Protein AF-A0A3B8K1G8-F1 (afdb_monomer)

Nearest PDB structures (foldseek):
  8wwc-assembly1_C  TM=5.097E-01  e=2.343E-02  synthetic construct
  3dfy-assembly2_J  TM=5.412E-01  e=2.385E-01  Thermotoga maritima MSB8
  1o7k-assembly1_C  TM=4.261E-01  e=1.444E-01  Homo sapiens
  4h83-assembly1_A  TM=5.603E-01  e=6.110E-01  marine actinobacterium PHSC20C1
  3u9i-assembly1_A  TM=5.492E-01  e=8.902E-01  Roseiflexus sp. RS-1

Mean predi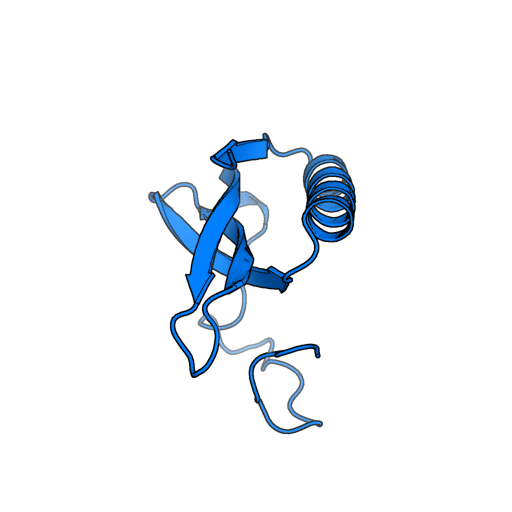cted aligned error: 8.67 Å

Foldseek 3Di:
DFCPPDDDPPDPPPPPPPVRDDDLVQFAAKEKAWDWDDDPDIAIKIWIWTQGPVRDTDTDGMDRDPVVVVVVRVVVCVVSVHYYHYHYD

Radius of gyration: 14.19 Å; Cα contacts (8 Å, |Δi|>4): 133; chains: 1; bounding box: 36×36×30 Å

pLDDT: mean 80.41, std 18.1, range [29.8, 94.38]

Sequence (89 aa):
MFVIGWKRAGRVPDRENPKNVIDLDSVYALQLISKIIYRKTPYLCYDLNLVLKNGKRIAVLSHANKNKIRDDTLILADFLDKPLWEAID

Solvent-accessible surface area (backbone atoms only — not comparable to full-atom values): 5500 Å² total; per-residue (Å²): 137,82,76,72,78,89,65,66,92,83,66,72,76,56,84,84,40,72,90,75,53,77,64,72,82,46,48,54,30,38,36,39,36,62,44,78,46,85,58,101,68,69,46,62,32,34,39,37,26,42,29,29,72,85,71,50,74,44,81,78,49,68,40,66,51,68,66,62,51,47,53,56,47,51,56,50,24,62,74,67,72,34,56,74,44,81,58,62,134

Structure (mmCIF, N/CA/C/O backbone):
data_AF-A0A3B8K1G8-F1
#
_entry.id   AF-A0A3B8K1G8-F1
#
loop_
_atom_site.group_PDB
_atom_site.id
_atom_site.type_symbol
_atom_site.label_atom_id
_atom_site.label_alt_id
_atom_site.label_comp_id
_atom_site.label_asym_id
_atom_site.label_entity_id
_atom_site.label_seq_id
_atom_site.pdbx_PDB_ins_code
_atom_site.Cartn_x
_atom_site.Cartn_y
_atom_site.Cartn_z
_atom_site.occupancy
_atom_site.B_iso_or_equiv
_atom_site.auth_seq_id
_atom_site.auth_comp_id
_atom_site.auth_asym_id
_atom_site.auth_atom_id
_atom_site.pdbx_PDB_model_num
ATOM 1 N N . MET A 1 1 ? 7.739 -7.769 -14.701 1.00 29.80 1 MET A N 1
ATOM 2 C CA . MET A 1 1 ? 8.653 -8.525 -13.817 1.00 29.80 1 MET A CA 1
ATOM 3 C C . MET A 1 1 ? 8.081 -8.418 -12.410 1.00 29.80 1 MET A C 1
ATOM 5 O O . MET A 1 1 ? 8.172 -7.356 -11.813 1.00 29.80 1 MET A O 1
ATOM 9 N N . PHE A 1 2 ? 7.364 -9.445 -11.952 1.00 32.38 2 PHE A N 1
ATOM 10 C CA . PHE A 1 2 ? 6.690 -9.448 -10.651 1.00 32.38 2 PHE A CA 1
ATOM 11 C C . PHE A 1 2 ? 7.687 -9.892 -9.580 1.00 32.38 2 PHE A C 1
ATOM 13 O O . PHE A 1 2 ? 8.258 -10.974 -9.703 1.00 32.38 2 PHE A O 1
ATOM 20 N N . VAL A 1 3 ? 7.914 -9.079 -8.548 1.00 31.64 3 VAL A N 1
ATOM 21 C CA . VAL A 1 3 ? 8.666 -9.512 -7.362 1.00 31.64 3 VAL A CA 1
ATOM 22 C C . VAL A 1 3 ? 7.652 -9.809 -6.265 1.00 31.64 3 VAL A C 1
ATOM 24 O O . VAL A 1 3 ? 7.505 -9.065 -5.305 1.00 31.64 3 VAL A O 1
ATOM 27 N N . ILE A 1 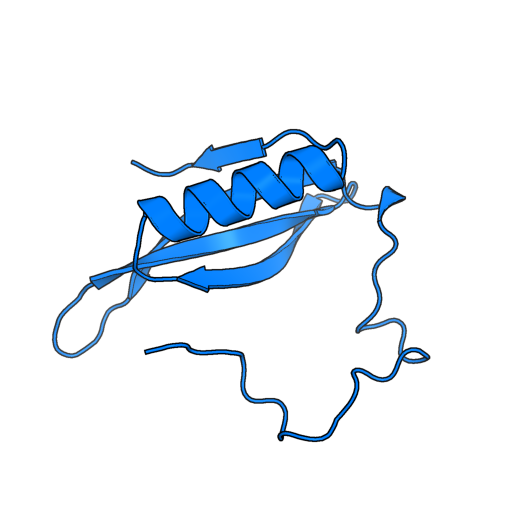4 ? 6.920 -10.911 -6.435 1.00 42.97 4 ILE A N 1
ATOM 28 C CA . ILE A 1 4 ? 6.270 -11.577 -5.305 1.00 42.97 4 ILE A CA 1
ATOM 29 C C . ILE A 1 4 ? 7.421 -11.962 -4.375 1.00 42.97 4 ILE A C 1
ATOM 31 O O . ILE A 1 4 ? 8.359 -12.634 -4.814 1.00 42.97 4 ILE A O 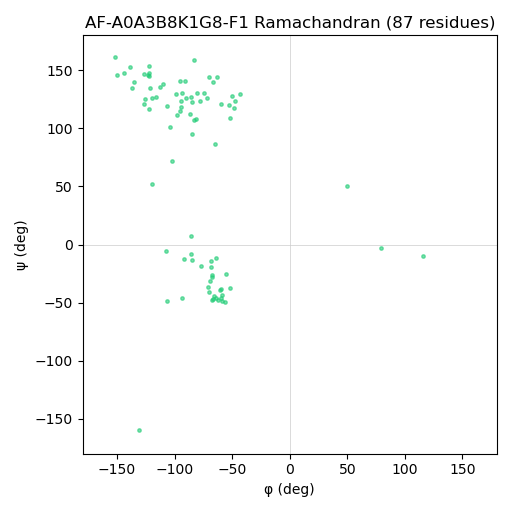1
ATOM 35 N N . GLY A 1 5 ? 7.413 -11.471 -3.133 1.00 35.84 5 GLY A N 1
ATOM 36 C CA . GLY A 1 5 ? 8.452 -11.790 -2.159 1.00 35.84 5 GLY A CA 1
ATOM 37 C C . GLY A 1 5 ? 8.702 -13.297 -2.148 1.00 35.84 5 GLY A C 1
ATOM 38 O O . GLY A 1 5 ? 7.769 -14.080 -1.981 1.00 35.84 5 GLY A O 1
ATOM 39 N N . TRP A 1 6 ? 9.948 -13.711 -2.387 1.00 39.53 6 TRP A N 1
ATOM 40 C CA . TRP A 1 6 ? 10.328 -15.120 -2.415 1.00 39.53 6 TRP A CA 1
ATOM 41 C C . TRP A 1 6 ? 10.155 -15.737 -1.019 1.00 39.53 6 TRP A C 1
ATOM 43 O O . TRP A 1 6 ? 11.098 -15.839 -0.237 1.00 39.53 6 TRP A O 1
ATOM 53 N N . LYS A 1 7 ? 8.950 -16.214 -0.705 1.00 48.09 7 LYS A N 1
ATOM 54 C CA . LYS A 1 7 ? 8.799 -17.439 0.078 1.00 48.09 7 LYS A CA 1
ATOM 55 C C . LYS A 1 7 ? 8.650 -18.576 -0.928 1.00 48.09 7 LYS A C 1
ATOM 57 O O . LYS A 1 7 ? 7.902 -18.448 -1.891 1.00 48.09 7 LYS A O 1
ATOM 62 N N . ARG A 1 8 ? 9.430 -19.648 -0.740 1.00 39.31 8 ARG A N 1
ATOM 63 C CA . ARG A 1 8 ? 9.465 -20.823 -1.631 1.00 39.31 8 ARG A CA 1
ATOM 64 C C . ARG A 1 8 ? 8.041 -21.230 -2.023 1.00 39.31 8 ARG A C 1
ATOM 66 O O . ARG A 1 8 ? 7.200 -21.386 -1.134 1.00 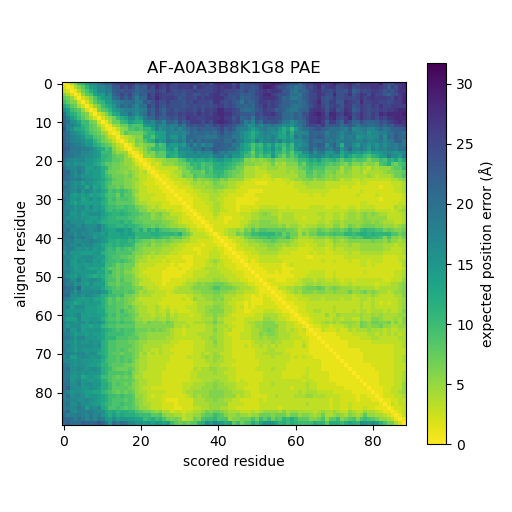39.31 8 ARG A O 1
ATOM 73 N N . ALA A 1 9 ? 7.807 -21.405 -3.326 1.00 40.41 9 ALA A N 1
ATOM 74 C CA . ALA A 1 9 ? 6.565 -21.951 -3.860 1.00 40.41 9 ALA A CA 1
ATOM 75 C C . ALA A 1 9 ? 6.211 -23.228 -3.080 1.00 40.41 9 ALA A C 1
ATOM 77 O O . ALA A 1 9 ? 7.014 -24.158 -3.026 1.00 40.41 9 ALA A O 1
ATOM 78 N N . GLY A 1 10 ? 5.070 -23.218 -2.386 1.00 47.28 10 GLY A N 1
ATOM 79 C CA . GLY A 1 10 ? 4.600 -24.346 -1.573 1.00 47.28 10 GLY A CA 1
ATOM 80 C C . GLY A 1 10 ? 4.498 -24.104 -0.063 1.00 47.28 10 GLY A C 1
ATOM 81 O O . GLY A 1 10 ? 3.893 -24.921 0.623 1.00 47.28 10 GLY A O 1
ATOM 82 N N . ARG A 1 11 ? 5.004 -22.990 0.489 1.00 50.75 11 ARG A N 1
ATOM 83 C CA . ARG A 1 11 ? 4.625 -22.592 1.859 1.00 50.75 11 ARG A CA 1
ATOM 84 C C . ARG A 1 11 ? 3.328 -21.796 1.811 1.00 50.75 11 ARG A C 1
ATOM 86 O O . ARG A 1 11 ? 3.367 -20.582 1.622 1.00 50.75 11 ARG A O 1
ATOM 93 N N . VAL A 1 12 ? 2.197 -22.470 2.023 1.00 54.31 12 VAL A N 1
ATOM 94 C CA . VAL A 1 12 ? 0.994 -21.786 2.519 1.00 54.31 12 VAL A CA 1
ATOM 95 C C . VAL A 1 12 ? 1.449 -20.975 3.739 1.00 54.31 12 VAL A C 1
ATOM 97 O O . VAL A 1 12 ? 2.178 -21.531 4.570 1.00 54.31 12 VAL A O 1
ATOM 100 N N . PRO A 1 13 ? 1.165 -19.661 3.825 1.00 56.41 13 PRO A N 1
ATOM 101 C CA . PRO A 1 13 ? 1.477 -18.915 5.032 1.00 56.41 13 PRO A CA 1
ATOM 102 C C . PRO A 1 13 ? 0.844 -19.673 6.191 1.00 56.41 13 PRO A C 1
ATOM 104 O O . PRO A 1 13 ? -0.354 -19.939 6.163 1.00 56.41 13 PRO A O 1
ATOM 107 N N . ASP A 1 14 ? 1.685 -20.100 7.132 1.00 61.38 14 ASP A N 1
ATOM 108 C CA . ASP A 1 14 ? 1.236 -20.805 8.323 1.00 61.38 14 ASP A CA 1
ATOM 109 C C . ASP A 1 14 ? 0.130 -19.970 8.970 1.00 61.38 14 ASP A C 1
ATOM 111 O O . ASP A 1 14 ? 0.393 -18.858 9.442 1.00 61.38 14 ASP A O 1
ATOM 115 N N . ARG A 1 15 ? -1.104 -20.479 8.871 1.00 60.25 15 ARG A N 1
ATOM 116 C CA . ARG A 1 15 ? -2.321 -19.806 9.330 1.00 60.25 15 ARG A CA 1
ATOM 117 C C . ARG A 1 15 ? -2.347 -19.707 10.850 1.00 60.25 15 ARG A C 1
ATOM 119 O O . ARG A 1 15 ? -3.049 -18.856 11.376 1.00 60.25 15 ARG A O 1
ATOM 126 N N . GLU A 1 16 ? -1.562 -20.537 11.531 1.00 64.19 16 GLU A N 1
ATOM 127 C CA . GLU A 1 16 ? -1.464 -20.546 12.987 1.00 64.19 16 GLU A CA 1
ATOM 128 C C . GLU A 1 16 ? -0.338 -19.643 13.490 1.00 64.19 16 GLU A C 1
ATOM 130 O O . GLU A 1 16 ? -0.287 -19.319 14.672 1.00 64.19 16 GLU A O 1
ATOM 135 N N . ASN A 1 17 ? 0.557 -19.182 12.607 1.00 66.75 17 ASN A N 1
ATOM 136 C CA . ASN A 1 17 ? 1.602 -18.249 12.993 1.00 66.75 17 ASN A CA 1
ATOM 137 C C . ASN A 1 17 ? 1.039 -16.815 13.039 1.00 66.75 17 ASN A C 1
ATOM 139 O O . ASN A 1 17 ? 0.882 -16.187 11.982 1.00 66.75 17 ASN A O 1
ATOM 143 N N . PRO A 1 18 ? 0.849 -16.220 14.232 1.00 61.09 18 PRO A N 1
ATOM 144 C CA . PRO A 1 18 ? 0.216 -14.907 14.392 1.00 61.09 18 PRO A CA 1
ATOM 145 C C . PRO A 1 18 ? 1.019 -13.766 13.751 1.00 61.09 18 PRO A C 1
ATOM 147 O O . PRO A 1 18 ? 0.526 -12.656 13.602 1.00 61.09 18 PRO A O 1
ATOM 150 N N . LYS A 1 19 ? 2.270 -14.015 13.338 1.00 64.00 19 LYS A N 1
ATOM 151 C CA . LYS A 1 19 ? 3.090 -13.041 12.601 1.00 64.00 19 LYS A CA 1
ATOM 152 C C . LYS A 1 19 ? 2.712 -12.908 11.120 1.00 64.00 19 LYS A C 1
ATOM 154 O O . LYS A 1 19 ? 3.130 -11.936 10.498 1.00 64.00 19 LYS A O 1
ATOM 159 N N . ASN A 1 20 ? 1.997 -13.881 10.547 1.00 65.94 20 ASN A N 1
ATOM 160 C CA . ASN A 1 20 ? 1.591 -13.885 9.134 1.00 65.94 20 ASN A CA 1
ATOM 161 C C . ASN A 1 20 ? 0.092 -13.615 8.936 1.00 65.94 20 ASN A C 1
ATOM 163 O O . ASN A 1 20 ? -0.350 -13.527 7.792 1.00 65.94 20 ASN A O 1
ATOM 167 N N . VAL A 1 21 ? -0.676 -13.522 10.020 1.00 72.06 21 VAL A N 1
ATOM 168 C CA . VAL A 1 21 ? -2.117 -13.275 9.988 1.00 72.06 21 VAL A CA 1
ATOM 169 C C . VAL A 1 21 ? -2.371 -11.906 10.586 1.00 72.06 21 VAL A C 1
ATOM 171 O O . VAL A 1 21 ? -1.786 -11.549 11.608 1.00 72.06 21 VAL A O 1
ATOM 174 N N . ILE A 1 22 ? -3.229 -11.135 9.931 1.00 75.62 22 ILE A N 1
ATOM 175 C CA . ILE A 1 22 ? -3.744 -9.894 10.489 1.00 75.62 22 ILE A CA 1
ATOM 176 C C . ILE A 1 22 ? -5.252 -9.965 10.534 1.00 75.62 22 ILE A C 1
ATOM 178 O O . ILE A 1 22 ? -5.885 -10.536 9.646 1.00 75.62 22 ILE A O 1
ATOM 182 N N . ASP A 1 23 ? -5.807 -9.362 11.570 1.00 82.31 23 ASP A N 1
ATOM 183 C CA . ASP A 1 23 ? -7.234 -9.144 11.643 1.00 82.31 23 ASP A CA 1
ATOM 184 C C . ASP A 1 23 ? -7.619 -8.005 10.685 1.00 82.31 23 ASP A C 1
ATOM 186 O O . ASP A 1 23 ? -6.977 -6.950 10.686 1.00 82.31 23 ASP A O 1
ATOM 190 N N . LEU A 1 24 ? -8.635 -8.209 9.847 1.00 82.38 24 LEU A N 1
ATOM 191 C CA . LEU A 1 24 ? -9.076 -7.188 8.892 1.00 82.38 24 LEU A CA 1
ATOM 192 C C . LEU A 1 24 ? -9.708 -5.974 9.587 1.00 82.38 24 LEU A C 1
ATOM 194 O O . LEU A 1 24 ? -9.578 -4.863 9.079 1.00 82.38 24 LEU A O 1
ATOM 198 N N . ASP A 1 25 ? -10.309 -6.132 10.769 1.00 85.94 25 ASP A N 1
ATOM 199 C CA . ASP A 1 25 ? -10.790 -5.001 11.566 1.00 85.94 25 ASP A CA 1
ATOM 200 C C . ASP A 1 25 ? -9.628 -4.154 12.099 1.00 85.94 25 ASP A C 1
ATOM 202 O O . ASP A 1 25 ? -9.760 -2.944 12.284 1.00 85.94 25 ASP A O 1
ATOM 206 N N . SER A 1 26 ? -8.444 -4.745 12.283 1.00 88.50 26 SER A N 1
ATOM 207 C CA . SER A 1 26 ? -7.256 -3.972 12.653 1.00 88.50 26 SER A CA 1
ATOM 208 C C . SER A 1 26 ? -6.769 -3.044 11.532 1.00 88.50 26 SER A C 1
ATOM 210 O O . SER A 1 26 ? -5.983 -2.133 11.809 1.00 88.50 26 SER A O 1
ATOM 212 N N . VAL A 1 27 ? -7.247 -3.227 10.294 1.00 91.56 27 VAL A N 1
ATOM 213 C CA . VAL A 1 27 ? -6.954 -2.352 9.154 1.00 91.56 27 VAL A CA 1
ATOM 214 C C . VAL A 1 27 ? -7.796 -1.082 9.249 1.00 91.56 27 VAL A C 1
ATOM 216 O O . VAL A 1 27 ? -9.026 -1.103 9.311 1.00 91.56 27 VAL A O 1
ATOM 219 N N . TYR A 1 28 ? -7.102 0.049 9.244 1.00 93.69 28 TYR A N 1
ATOM 220 C CA . TYR A 1 28 ? -7.694 1.377 9.253 1.00 93.69 28 TYR A CA 1
ATOM 221 C C . TYR A 1 28 ? -7.862 1.938 7.839 1.00 93.69 28 TYR A C 1
ATOM 223 O O . TYR A 1 28 ? -8.919 2.465 7.515 1.00 93.69 28 TYR A O 1
ATOM 231 N N . ALA A 1 29 ? -6.830 1.819 7.002 1.00 93.88 29 ALA A N 1
ATOM 232 C CA . ALA A 1 29 ? -6.810 2.381 5.654 1.00 93.88 29 ALA A CA 1
ATOM 233 C C . ALA A 1 29 ? -5.904 1.565 4.728 1.00 93.88 29 ALA A C 1
ATOM 235 O O . ALA A 1 29 ? -5.017 0.837 5.184 1.00 93.88 29 ALA A O 1
ATOM 236 N N . LEU A 1 30 ? -6.087 1.734 3.423 1.00 93.56 30 LEU A N 1
ATOM 237 C CA . LEU A 1 30 ? -5.107 1.330 2.421 1.00 93.56 30 LEU A CA 1
ATOM 238 C C . LEU A 1 30 ? -4.249 2.542 2.075 1.00 93.56 30 LEU A C 1
ATOM 240 O O . LEU A 1 30 ? -4.754 3.652 1.968 1.00 93.56 30 LEU A O 1
ATOM 244 N N . GLN A 1 31 ? -2.952 2.340 1.884 1.00 94.38 31 GLN A N 1
ATOM 245 C CA . GLN A 1 31 ? -2.025 3.395 1.501 1.00 94.38 31 GLN A CA 1
ATOM 246 C C . GLN A 1 31 ? -1.266 2.998 0.242 1.00 94.38 31 GLN A C 1
ATOM 248 O O . GLN A 1 31 ? -0.572 1.980 0.223 1.00 94.38 31 GLN A O 1
ATOM 253 N N . LEU A 1 32 ? -1.334 3.856 -0.771 1.00 93.12 32 LEU A N 1
ATOM 254 C CA . LEU A 1 32 ? -0.575 3.733 -2.006 1.00 93.12 32 LEU A CA 1
ATOM 255 C C . LEU A 1 32 ? 0.546 4.776 -2.011 1.00 93.12 32 LEU A C 1
ATOM 257 O O . LEU A 1 32 ? 0.276 5.974 -1.944 1.00 93.12 32 LEU A O 1
ATOM 261 N N . ILE A 1 33 ? 1.801 4.327 -2.070 1.00 93.56 33 ILE A N 1
ATOM 262 C CA . ILE A 1 33 ? 2.982 5.208 -2.088 1.00 93.56 33 ILE A CA 1
ATOM 263 C C . ILE A 1 33 ? 3.828 4.972 -3.333 1.00 93.56 33 ILE A C 1
ATOM 265 O O . ILE A 1 33 ? 3.954 3.841 -3.802 1.00 93.56 33 ILE A O 1
ATOM 269 N N . SER A 1 34 ? 4.469 6.025 -3.837 1.00 91.69 34 SER A N 1
ATOM 270 C CA . SER A 1 34 ? 5.499 5.909 -4.869 1.00 91.69 34 SER A CA 1
ATOM 271 C C . SER A 1 34 ? 6.893 5.767 -4.257 1.00 91.69 34 SER A C 1
ATOM 273 O O . SER A 1 34 ? 7.243 6.448 -3.293 1.00 91.69 34 SER A O 1
ATOM 275 N N . LYS A 1 35 ? 7.723 4.919 -4.855 1.00 89.31 35 LYS A N 1
ATOM 276 C CA . LYS A 1 35 ? 9.112 4.676 -4.475 1.00 89.31 35 LYS A CA 1
ATOM 277 C C . LYS A 1 35 ?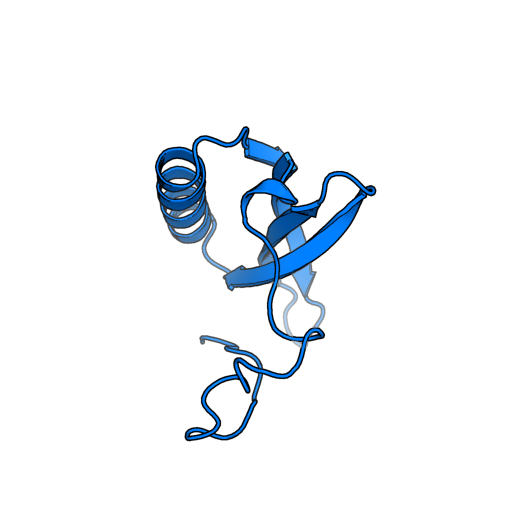 9.985 4.592 -5.718 1.00 89.31 35 LYS A C 1
ATOM 279 O O . LYS A 1 35 ? 9.675 3.864 -6.656 1.00 89.31 35 LYS A O 1
ATOM 284 N N . ILE A 1 36 ? 11.131 5.263 -5.700 1.00 90.50 36 ILE A N 1
ATOM 285 C CA . ILE A 1 36 ? 12.142 5.105 -6.748 1.00 90.50 36 ILE A CA 1
ATOM 286 C C . ILE A 1 36 ? 13.036 3.917 -6.393 1.00 90.50 36 ILE A C 1
ATOM 288 O O . ILE A 1 36 ? 13.592 3.838 -5.294 1.00 90.50 36 ILE A O 1
ATOM 292 N N . ILE A 1 37 ? 13.177 2.975 -7.323 1.00 89.19 37 ILE A N 1
ATOM 293 C CA . ILE A 1 37 ? 14.107 1.857 -7.195 1.00 89.19 37 ILE A CA 1
ATOM 294 C C . ILE A 1 37 ? 15.380 2.189 -7.965 1.00 89.19 37 ILE A C 1
ATOM 296 O O . ILE A 1 37 ? 15.389 2.226 -9.195 1.00 89.19 37 ILE A O 1
ATOM 300 N N . TYR A 1 38 ? 16.470 2.396 -7.229 1.00 89.50 38 TYR A N 1
ATOM 301 C CA . TYR A 1 38 ? 17.787 2.666 -7.799 1.00 89.50 38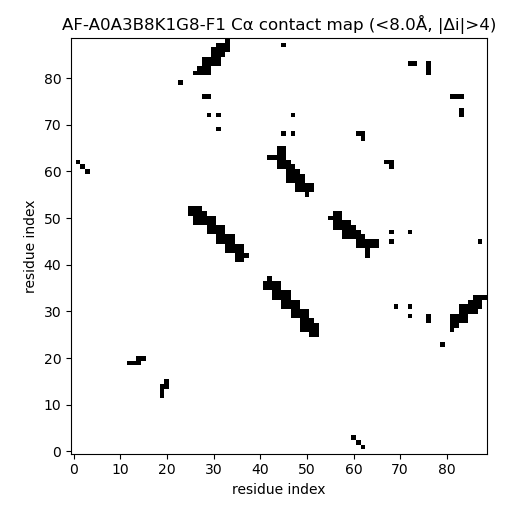 TYR A CA 1
ATOM 302 C C . TYR A 1 38 ? 18.480 1.349 -8.177 1.00 89.50 38 TYR A C 1
ATOM 304 O O . TYR A 1 38 ? 18.900 0.567 -7.324 1.00 89.50 38 TYR A O 1
ATOM 312 N N . ARG A 1 39 ? 18.567 1.089 -9.484 1.00 88.56 39 ARG A N 1
ATOM 313 C CA . ARG A 1 39 ? 19.348 0.008 -10.112 1.00 88.56 39 ARG A CA 1
ATOM 314 C C . ARG A 1 39 ? 20.173 0.606 -11.262 1.00 88.56 39 ARG A C 1
ATOM 316 O O . ARG A 1 39 ? 20.382 1.812 -11.283 1.00 88.56 39 ARG A O 1
ATOM 323 N N . LYS A 1 40 ? 20.631 -0.206 -12.227 1.00 91.12 40 LYS A N 1
ATOM 324 C CA . LYS A 1 40 ? 21.338 0.283 -13.432 1.00 91.12 40 LYS A CA 1
ATOM 325 C C . LYS A 1 40 ? 20.563 1.387 -14.165 1.00 91.12 40 LYS A C 1
ATOM 327 O O . LYS A 1 40 ? 21.165 2.336 -14.645 1.00 91.12 40 LYS A O 1
ATOM 332 N N . THR A 1 41 ? 19.239 1.267 -14.202 1.00 88.12 41 THR A N 1
ATOM 333 C CA . THR A 1 41 ? 18.326 2.320 -14.650 1.00 88.12 41 THR A CA 1
ATOM 334 C C . THR A 1 41 ? 17.297 2.527 -13.541 1.00 88.12 41 THR A C 1
ATOM 336 O O . THR A 1 41 ? 16.644 1.549 -13.158 1.00 88.12 41 THR A O 1
ATOM 339 N N . PRO A 1 42 ? 17.184 3.737 -12.965 1.00 88.44 42 PRO A N 1
ATOM 340 C CA . PRO A 1 42 ? 16.189 4.011 -11.942 1.00 88.44 42 PRO A CA 1
ATOM 341 C C . PRO A 1 42 ? 14.788 3.928 -12.548 1.00 88.44 42 PRO A C 1
ATOM 343 O O . PRO A 1 42 ? 14.562 4.376 -13.670 1.00 88.44 42 PRO A O 1
ATOM 346 N N . TYR A 1 43 ? 13.851 3.348 -11.806 1.00 88.88 43 TYR A N 1
ATOM 347 C CA . TYR A 1 43 ? 12.453 3.284 -12.220 1.00 88.88 43 TYR A CA 1
ATOM 348 C C . TYR A 1 43 ? 11.520 3.554 -11.044 1.00 88.88 43 TYR A C 1
ATOM 350 O O . TYR A 1 43 ? 11.865 3.311 -9.883 1.00 88.88 43 TYR A O 1
ATOM 358 N N . LEU A 1 44 ? 10.333 4.063 -11.367 1.00 89.56 44 LEU A N 1
ATOM 359 C CA . LEU A 1 44 ? 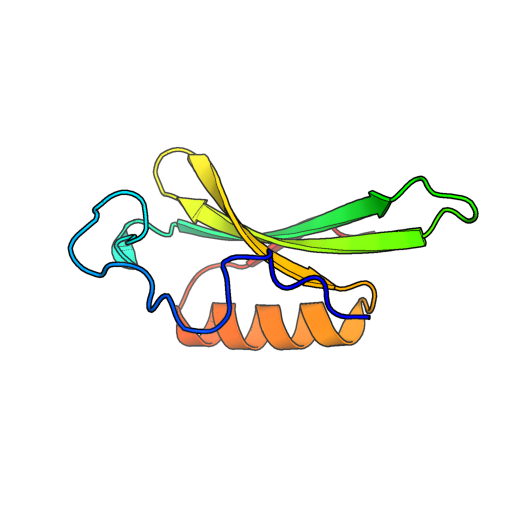9.278 4.308 -10.399 1.00 89.56 44 LEU A CA 1
ATOM 360 C C . LEU A 1 44 ? 8.540 3.000 -10.109 1.00 89.56 44 LEU A C 1
ATOM 362 O O . LEU A 1 44 ? 8.159 2.256 -11.013 1.00 89.56 44 LEU A O 1
ATOM 366 N N . CYS A 1 45 ? 8.378 2.712 -8.831 1.00 90.69 45 CYS A N 1
ATOM 367 C CA . CYS A 1 45 ? 7.596 1.611 -8.313 1.00 90.69 45 CYS A CA 1
ATOM 368 C C . CYS A 1 45 ? 6.537 2.180 -7.381 1.00 90.69 45 CYS A C 1
ATOM 370 O O . CYS A 1 45 ? 6.719 3.239 -6.784 1.00 90.69 45 CYS A O 1
ATOM 372 N N . TYR A 1 46 ? 5.440 1.465 -7.250 1.00 92.19 46 TYR A N 1
ATOM 373 C CA . TYR A 1 46 ? 4.354 1.818 -6.365 1.00 92.19 46 TYR A CA 1
ATOM 374 C C . TYR A 1 46 ? 4.150 0.668 -5.394 1.00 92.19 46 TYR A C 1
ATOM 376 O O . TYR A 1 46 ? 4.142 -0.490 -5.816 1.00 92.19 46 TYR A O 1
ATOM 384 N N . ASP A 1 47 ? 4.003 0.992 -4.117 1.00 91.06 47 ASP A N 1
ATOM 385 C CA . ASP A 1 47 ? 3.799 0.022 -3.048 1.00 91.06 47 ASP A CA 1
ATOM 386 C C . ASP A 1 47 ? 2.414 0.245 -2.435 1.00 91.06 47 ASP A C 1
ATOM 388 O O . ASP A 1 47 ? 2.076 1.351 -2.000 1.00 91.06 47 ASP A O 1
ATOM 392 N N . LEU A 1 48 ? 1.633 -0.830 -2.379 1.00 92.62 48 LEU A N 1
ATOM 393 C CA . LEU A 1 48 ? 0.357 -0.908 -1.688 1.00 92.62 48 LEU A CA 1
ATOM 394 C C . LEU A 1 48 ? 0.571 -1.466 -0.280 1.00 92.62 48 LEU A C 1
ATOM 396 O O . LEU A 1 48 ? 1.085 -2.576 -0.093 1.00 92.62 48 LEU A O 1
ATOM 400 N N . ASN A 1 49 ? 0.135 -0.697 0.711 1.00 92.31 49 ASN A N 1
ATOM 401 C CA . ASN A 1 49 ? 0.257 -1.017 2.122 1.00 92.31 49 ASN A CA 1
ATOM 402 C C . ASN A 1 49 ? -1.107 -1.024 2.813 1.00 92.31 49 ASN A C 1
ATOM 404 O O . ASN A 1 49 ? -1.961 -0.189 2.529 1.00 92.31 49 ASN A O 1
ATOM 408 N N . LEU A 1 50 ? -1.272 -1.909 3.791 1.00 92.06 50 LEU A N 1
ATOM 409 C CA . LEU A 1 50 ? -2.342 -1.819 4.779 1.00 92.06 50 LEU A CA 1
ATOM 410 C C . LEU A 1 50 ? -1.838 -1.006 5.965 1.00 92.06 50 LEU A C 1
ATOM 412 O O . LEU A 1 50 ? -0.794 -1.324 6.542 1.00 92.06 50 LEU A O 1
ATOM 416 N N . VAL A 1 51 ? -2.576 0.036 6.322 1.00 93.06 51 VAL A N 1
ATOM 417 C CA . VAL A 1 51 ? -2.340 0.846 7.513 1.00 93.06 51 VAL A CA 1
ATOM 418 C C . VAL A 1 51 ? -3.210 0.289 8.623 1.00 93.06 51 VAL A C 1
ATOM 420 O O . VAL A 1 51 ? -4.434 0.263 8.514 1.00 93.06 51 VAL A O 1
ATOM 423 N N . LEU A 1 52 ? -2.578 -0.171 9.693 1.00 91.06 52 LEU A N 1
ATOM 424 C CA . LEU A 1 52 ? -3.267 -0.678 10.869 1.00 91.06 52 LEU A CA 1
ATOM 425 C C . LEU A 1 52 ? -3.686 0.470 11.797 1.00 91.06 52 LEU A C 1
ATOM 427 O O . LEU A 1 52 ? -3.064 1.532 11.804 1.00 91.06 52 LEU A O 1
ATOM 431 N N . LYS A 1 53 ? -4.681 0.229 12.658 1.00 90.56 53 LYS A N 1
ATOM 432 C CA . LYS A 1 53 ? -5.146 1.174 13.695 1.00 90.56 53 LYS A CA 1
ATOM 433 C C . LYS A 1 53 ? -4.025 1.651 14.635 1.00 90.56 53 LYS A C 1
ATOM 435 O O . LYS A 1 53 ? -4.104 2.742 15.182 1.00 90.56 53 LYS A O 1
ATOM 440 N N . ASN A 1 54 ? -2.960 0.862 14.801 1.00 88.19 54 ASN A N 1
ATOM 441 C CA . ASN A 1 54 ? -1.774 1.231 15.589 1.00 88.19 54 ASN A CA 1
ATOM 442 C C . ASN A 1 54 ? -0.719 2.038 14.799 1.00 88.19 54 ASN A C 1
ATOM 444 O O . ASN A 1 54 ? 0.390 2.234 15.291 1.00 88.19 54 ASN A O 1
ATOM 448 N N . GLY A 1 55 ? -1.016 2.446 13.562 1.00 86.00 55 GLY A N 1
ATOM 449 C CA . GLY A 1 55 ? -0.106 3.192 12.689 1.00 86.00 55 GLY A CA 1
ATOM 450 C C . GLY A 1 55 ? 0.964 2.342 11.994 1.00 86.00 55 GLY A C 1
ATOM 451 O O . GLY A 1 55 ? 1.726 2.855 11.171 1.00 86.00 55 GLY A O 1
ATOM 452 N N . LYS A 1 56 ? 1.037 1.034 12.273 1.00 88.56 56 LYS A N 1
ATOM 453 C CA . LYS A 1 56 ? 1.945 0.128 11.563 1.00 88.56 56 LYS A CA 1
ATOM 454 C C . LYS A 1 56 ? 1.466 -0.070 10.126 1.00 88.56 56 LYS A C 1
ATOM 456 O O . LYS A 1 56 ? 0.272 -0.163 9.858 1.00 88.56 56 LYS A O 1
ATOM 461 N N . ARG A 1 57 ? 2.423 -0.193 9.208 1.00 90.00 57 ARG A N 1
ATOM 462 C CA . ARG A 1 57 ? 2.175 -0.453 7.788 1.00 90.00 57 ARG A CA 1
ATOM 463 C C . ARG A 1 57 ? 2.628 -1.853 7.416 1.00 90.00 57 ARG A C 1
ATOM 465 O O . ARG A 1 57 ? 3.696 -2.291 7.851 1.00 90.00 57 ARG A O 1
ATOM 472 N N . ILE A 1 58 ? 1.826 -2.541 6.616 1.00 87.75 58 ILE A N 1
ATOM 473 C CA . ILE A 1 58 ? 2.135 -3.871 6.095 1.00 87.75 58 ILE A CA 1
ATOM 474 C C . ILE A 1 58 ? 2.099 -3.806 4.576 1.00 87.75 58 ILE A C 1
ATOM 476 O O . ILE A 1 58 ? 1.049 -3.543 4.000 1.00 87.75 58 ILE A O 1
ATOM 480 N N . ALA A 1 59 ? 3.243 -4.058 3.944 1.00 87.75 59 ALA A N 1
ATOM 481 C CA . ALA A 1 59 ? 3.341 -4.127 2.493 1.00 87.75 59 ALA A CA 1
ATOM 482 C C . ALA A 1 59 ? 2.667 -5.403 1.980 1.00 87.75 59 ALA A C 1
ATOM 484 O O . ALA A 1 59 ? 2.996 -6.504 2.430 1.00 87.75 59 ALA A O 1
ATOM 485 N N . VAL A 1 60 ? 1.740 -5.243 1.038 1.00 86.75 60 VAL A N 1
ATOM 486 C CA . VAL A 1 60 ? 0.988 -6.354 0.435 1.00 86.75 60 VAL A CA 1
ATOM 487 C C . VAL A 1 60 ? 1.472 -6.610 -0.984 1.00 86.75 60 VAL A C 1
ATOM 489 O O . VAL A 1 60 ? 1.778 -7.747 -1.340 1.00 86.75 60 VAL A O 1
ATOM 492 N N . LEU A 1 61 ? 1.574 -5.551 -1.786 1.00 86.50 61 LEU A N 1
ATOM 493 C CA . LEU A 1 61 ? 1.890 -5.641 -3.206 1.00 86.50 61 LEU A CA 1
ATOM 494 C C . LEU A 1 61 ? 2.768 -4.467 -3.629 1.00 86.50 61 LEU A C 1
ATOM 496 O O . LEU A 1 61 ? 2.630 -3.361 -3.114 1.00 86.50 61 LEU A O 1
ATOM 500 N N . SER A 1 62 ? 3.643 -4.703 -4.602 1.00 87.06 62 SER A N 1
ATOM 501 C CA . SER A 1 62 ? 4.370 -3.644 -5.289 1.00 87.06 62 SER A CA 1
ATOM 502 C C . SER A 1 62 ? 4.375 -3.874 -6.793 1.00 87.06 62 SER A C 1
ATOM 504 O O . SER A 1 62 ? 4.489 -5.005 -7.277 1.00 87.06 62 SER A O 1
ATOM 506 N N . HIS A 1 63 ? 4.219 -2.793 -7.552 1.00 87.00 63 HIS A N 1
ATOM 507 C CA . HIS A 1 63 ? 4.136 -2.857 -9.003 1.00 87.00 63 HIS A CA 1
ATOM 508 C C . HIS A 1 63 ? 4.693 -1.585 -9.653 1.00 87.00 63 HIS A C 1
ATOM 510 O O . HIS A 1 63 ? 4.548 -0.486 -9.132 1.00 87.00 63 HIS A O 1
ATOM 516 N N . ALA A 1 64 ? 5.327 -1.719 -10.821 1.00 87.94 64 ALA A N 1
ATOM 517 C CA . ALA A 1 64 ? 5.913 -0.582 -11.546 1.00 87.94 64 ALA A CA 1
ATOM 518 C C . ALA A 1 64 ? 4.906 0.166 -12.447 1.00 87.94 64 ALA A C 1
ATOM 520 O O . ALA A 1 64 ? 5.190 1.254 -12.933 1.00 87.94 64 ALA A O 1
ATOM 521 N N . ASN A 1 65 ? 3.729 -0.415 -12.698 1.00 89.00 65 ASN A N 1
ATOM 522 C CA . ASN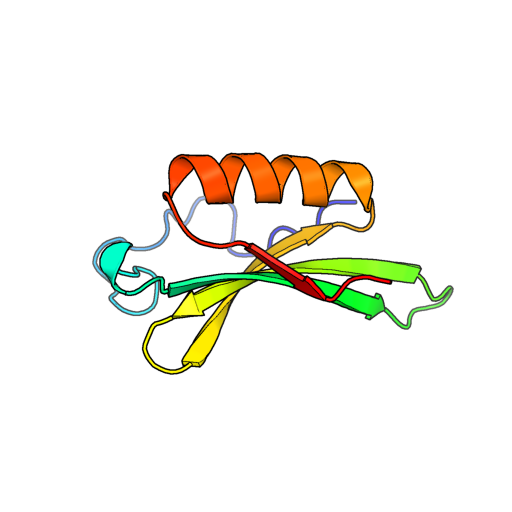 A 1 65 ? 2.668 0.216 -13.492 1.00 89.00 65 ASN A CA 1
ATOM 523 C C . ASN A 1 65 ? 1.664 0.924 -12.570 1.00 89.00 65 ASN A C 1
ATOM 525 O O . ASN A 1 65 ? 0.964 0.234 -11.824 1.00 89.00 65 ASN A O 1
ATOM 529 N N . LYS A 1 66 ? 1.591 2.261 -12.676 1.00 88.88 66 LYS A N 1
ATOM 530 C CA . LYS A 1 66 ? 0.716 3.155 -11.890 1.00 88.88 66 LYS A CA 1
ATOM 531 C C . LYS A 1 66 ? -0.758 2.780 -12.007 1.00 88.88 66 LYS A C 1
ATOM 533 O O . LYS A 1 66 ? -1.435 2.646 -10.998 1.00 88.88 66 LYS A O 1
ATOM 538 N N . ASN A 1 67 ? -1.240 2.585 -13.232 1.00 90.00 67 ASN A N 1
ATOM 539 C CA . ASN A 1 67 ? -2.666 2.379 -13.480 1.00 90.00 67 ASN A CA 1
ATOM 540 C C . ASN A 1 67 ? -3.121 1.047 -12.888 1.00 90.00 67 ASN A C 1
ATOM 542 O O . ASN A 1 67 ? -4.060 1.016 -12.107 1.00 90.00 67 ASN A O 1
ATOM 546 N N . LYS A 1 68 ? -2.366 -0.028 -13.151 1.00 90.56 68 LYS A N 1
ATOM 547 C CA . LYS A 1 68 ? -2.711 -1.358 -12.631 1.00 90.56 68 LYS A CA 1
ATOM 548 C C . LYS A 1 68 ? -2.754 -1.405 -11.109 1.00 90.56 68 LYS A C 1
ATOM 550 O O . LYS A 1 68 ? -3.703 -1.934 -10.555 1.00 90.56 68 LYS A O 1
ATOM 555 N N . ILE A 1 69 ? -1.751 -0.841 -10.430 1.00 90.00 69 ILE A N 1
ATOM 556 C CA . ILE A 1 69 ? -1.761 -0.880 -8.965 1.00 90.00 69 ILE A CA 1
ATOM 557 C C . ILE A 1 69 ? -2.857 0.004 -8.382 1.00 90.00 69 ILE A C 1
ATOM 559 O O . ILE A 1 69 ? -3.380 -0.320 -7.323 1.00 90.00 69 ILE A O 1
ATOM 563 N N . ARG A 1 70 ? -3.207 1.107 -9.053 1.00 91.19 70 ARG A N 1
ATOM 564 C CA . ARG A 1 70 ? -4.299 1.976 -8.626 1.00 91.19 70 ARG A CA 1
ATOM 565 C C . ARG A 1 70 ? -5.633 1.251 -8.747 1.00 91.19 70 ARG A C 1
ATOM 567 O O . ARG A 1 70 ? -6.373 1.238 -7.774 1.00 91.19 70 ARG A O 1
ATOM 574 N N . ASP A 1 71 ? -5.882 0.591 -9.875 1.00 92.19 71 ASP A N 1
ATOM 575 C CA . ASP A 1 71 ? -7.083 -0.222 -10.089 1.00 92.19 71 ASP A CA 1
ATOM 576 C C . ASP A 1 71 ? -7.177 -1.343 -9.042 1.00 92.19 71 ASP A C 1
ATOM 578 O O . ASP A 1 71 ? -8.189 -1.460 -8.354 1.00 92.19 71 ASP A O 1
ATOM 582 N N . ASP A 1 72 ? -6.091 -2.097 -8.831 1.00 89.75 72 ASP A N 1
ATOM 583 C CA . ASP A 1 72 ? -6.029 -3.153 -7.812 1.00 89.75 72 ASP A CA 1
ATOM 584 C C . ASP A 1 72 ? -6.275 -2.596 -6.397 1.00 89.75 72 ASP A C 1
ATOM 586 O O . ASP A 1 72 ? -6.943 -3.221 -5.572 1.00 89.75 72 ASP A O 1
ATOM 590 N N . THR A 1 73 ? -5.750 -1.402 -6.109 1.00 91.69 73 THR A N 1
ATOM 591 C CA . THR A 1 73 ? -5.914 -0.735 -4.813 1.00 91.69 73 THR A CA 1
ATOM 592 C C . THR A 1 73 ? -7.346 -0.255 -4.599 1.00 91.69 73 THR A C 1
ATOM 594 O O . THR A 1 73 ? -7.861 -0.403 -3.495 1.00 91.69 73 THR A O 1
ATOM 597 N N . LEU A 1 74 ? -7.995 0.294 -5.629 1.00 92.75 74 LEU A N 1
ATOM 598 C CA . LEU A 1 74 ? -9.395 0.719 -5.572 1.00 92.75 74 LEU A CA 1
ATOM 599 C C . LEU A 1 74 ? -10.318 -0.477 -5.341 1.00 92.75 74 LEU A C 1
ATOM 601 O O . LEU A 1 74 ? -11.162 -0.424 -4.452 1.00 92.75 74 LEU A O 1
ATOM 605 N N . ILE A 1 75 ? -10.099 -1.574 -6.073 1.00 93.31 75 ILE A N 1
ATOM 606 C CA . ILE A 1 75 ? -10.845 -2.826 -5.889 1.00 93.31 75 ILE A CA 1
ATOM 607 C C . ILE A 1 75 ? -10.675 -3.342 -4.456 1.00 93.31 75 ILE A C 1
ATOM 609 O O . ILE A 1 75 ? -11.644 -3.755 -3.824 1.00 93.31 75 ILE A O 1
ATOM 613 N N . LEU A 1 76 ? -9.452 -3.311 -3.921 1.00 91.38 76 LEU A N 1
ATOM 614 C CA . LEU A 1 76 ? -9.196 -3.787 -2.564 1.00 91.38 76 LEU A CA 1
ATOM 615 C C . LEU A 1 76 ? -9.779 -2.855 -1.490 1.00 91.38 76 LEU A C 1
ATOM 617 O O . LEU A 1 76 ? -10.238 -3.341 -0.459 1.00 91.38 76 LEU A O 1
ATOM 621 N N . ALA A 1 77 ? -9.755 -1.539 -1.709 1.00 92.50 77 ALA A N 1
ATOM 622 C CA . ALA A 1 77 ? -10.327 -0.557 -0.791 1.00 92.50 77 ALA A CA 1
ATOM 623 C C . ALA A 1 77 ? -11.850 -0.698 -0.699 1.00 92.50 77 ALA A C 1
ATOM 625 O O . ALA A 1 77 ? -12.383 -0.716 0.409 1.00 92.50 77 ALA A O 1
ATOM 626 N N . ASP A 1 78 ? -12.512 -0.865 -1.847 1.00 93.88 78 ASP A N 1
ATOM 627 C CA . ASP A 1 78 ? -13.950 -1.130 -1.947 1.00 93.88 78 ASP A CA 1
ATOM 628 C C . ASP A 1 78 ? -14.313 -2.458 -1.270 1.00 93.88 78 ASP A C 1
ATOM 630 O O . ASP A 1 78 ? -15.183 -2.507 -0.406 1.00 93.88 78 ASP A O 1
ATOM 634 N N . PHE A 1 79 ? -13.558 -3.524 -1.556 1.00 92.94 79 PHE A N 1
ATOM 635 C CA . PHE A 1 79 ? -13.778 -4.835 -0.944 1.00 92.94 79 PHE A CA 1
ATOM 636 C C . PHE A 1 79 ? -13.642 -4.827 0.587 1.00 92.94 79 PHE A C 1
ATOM 638 O O . PHE A 1 79 ? -14.378 -5.529 1.280 1.00 92.94 79 PHE A O 1
ATOM 645 N N . LEU A 1 80 ? -12.676 -4.076 1.122 1.00 90.69 80 LEU A N 1
ATOM 646 C CA . LEU A 1 80 ? -12.441 -3.985 2.565 1.00 90.69 80 LEU A CA 1
ATOM 647 C C . LEU A 1 80 ? -13.312 -2.929 3.258 1.00 90.69 80 LEU A C 1
ATOM 649 O O . LEU A 1 80 ? -13.284 -2.865 4.489 1.00 90.69 80 LEU A O 1
ATOM 653 N N . ASP A 1 81 ? -14.042 -2.113 2.493 1.00 93.88 81 ASP A N 1
ATOM 654 C CA . ASP A 1 81 ? -14.770 -0.935 2.970 1.00 93.88 81 ASP A CA 1
ATOM 655 C C . ASP A 1 81 ? -13.874 -0.018 3.828 1.00 93.88 81 ASP A C 1
ATOM 657 O O . ASP A 1 81 ? -14.166 0.328 4.978 1.00 93.88 81 ASP A O 1
ATOM 661 N N . LYS A 1 82 ? -12.686 0.310 3.298 1.00 93.50 82 LYS A N 1
ATOM 662 C CA . LYS A 1 82 ? -11.689 1.148 3.984 1.00 93.50 82 LYS A CA 1
ATOM 663 C C . LYS A 1 82 ? -11.258 2.333 3.128 1.00 93.50 82 LYS A C 1
ATOM 665 O O . LYS A 1 82 ? -11.129 2.209 1.912 1.00 93.50 82 LYS A O 1
ATOM 670 N N . PRO A 1 83 ? -10.944 3.478 3.759 1.00 93.88 83 PRO A N 1
ATOM 67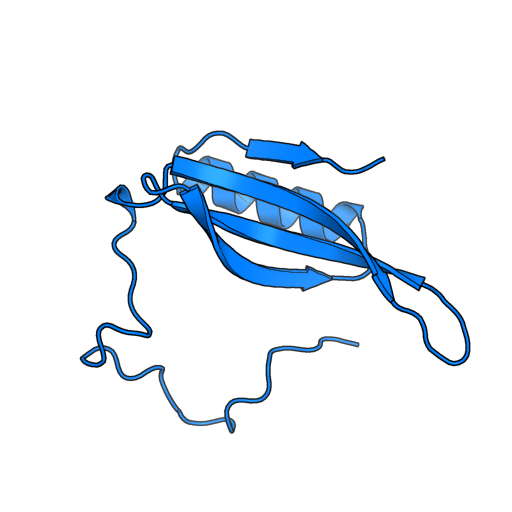1 C CA . PRO A 1 83 ? -10.441 4.637 3.042 1.00 93.88 83 PRO A CA 1
ATOM 672 C C . PRO A 1 83 ? -9.099 4.341 2.366 1.00 93.88 83 PRO A C 1
ATOM 674 O O . PRO A 1 83 ? -8.233 3.652 2.917 1.00 93.88 83 PRO A O 1
ATOM 677 N N . LEU A 1 84 ? -8.918 4.930 1.185 1.00 92.88 84 LEU A N 1
ATOM 678 C CA . LEU A 1 84 ? -7.671 4.918 0.436 1.00 92.88 84 LEU A CA 1
ATOM 679 C C . LEU A 1 84 ? -6.900 6.224 0.654 1.00 92.88 84 LEU A C 1
ATOM 681 O O . LEU A 1 84 ? -7.425 7.320 0.471 1.00 92.88 84 LEU A O 1
ATOM 685 N N . TRP A 1 85 ? -5.628 6.097 1.009 1.00 94.12 85 TRP A N 1
ATOM 686 C CA . TRP A 1 85 ? -4.658 7.179 1.083 1.00 94.12 85 TRP A CA 1
ATOM 687 C C . TRP A 1 85 ? -3.723 7.114 -0.121 1.00 94.12 85 TRP A C 1
ATOM 689 O O . TRP A 1 85 ? -2.780 6.317 -0.155 1.00 94.12 85 TRP A O 1
ATOM 699 N N . GLU A 1 86 ? -3.984 7.963 -1.111 1.00 89.06 86 GLU A N 1
ATOM 700 C CA . GLU A 1 86 ? -3.120 8.113 -2.280 1.00 89.06 86 GLU A CA 1
ATOM 701 C C . GLU A 1 86 ? -2.016 9.139 -1.987 1.00 89.06 86 GLU A C 1
ATOM 703 O O . GLU A 1 86 ? -2.278 10.327 -1.830 1.00 89.06 86 GLU A O 1
ATOM 708 N N . ALA A 1 87 ? -0.768 8.673 -1.912 1.00 86.12 87 ALA A N 1
ATOM 709 C CA . ALA A 1 87 ? 0.433 9.503 -1.799 1.00 86.12 87 ALA A CA 1
ATOM 710 C C . ALA A 1 87 ? 1.352 9.240 -3.004 1.00 86.12 87 ALA A C 1
ATOM 712 O O . ALA A 1 87 ? 2.519 8.862 -2.865 1.00 86.12 87 ALA A O 1
ATOM 713 N N . ILE A 1 88 ? 0.764 9.358 -4.193 1.00 81.19 88 ILE A N 1
ATOM 714 C CA . ILE A 1 88 ? 1.414 9.174 -5.489 1.00 81.19 88 ILE A CA 1
ATOM 715 C C . ILE A 1 88 ? 1.317 10.480 -6.283 1.00 81.19 88 ILE A C 1
ATOM 717 O O . ILE A 1 88 ? 0.218 10.995 -6.467 1.00 81.19 88 ILE A O 1
ATOM 721 N N . ASP A 1 89 ? 2.456 10.991 -6.755 1.00 64.50 89 ASP A N 1
ATOM 722 C CA . ASP A 1 89 ? 2.533 12.081 -7.745 1.00 64.50 89 ASP A CA 1
ATOM 723 C C . ASP A 1 89 ? 2.085 11.585 -9.136 1.00 64.50 89 ASP A C 1
ATOM 725 O O . ASP A 1 89 ? 2.494 10.472 -9.568 1.00 64.50 89 ASP A O 1
#

Secondary structure (DSSP, 8-state):
--------TT----TT-TTT---STTEEEEEEEEEEE-SSS-EEEEEEEEEETTS-EEEEEEES-HHHHHHHHHHHHHHHT--EEEE--

=== Feature glossary ===
Key to the feature types in this record:

Secondary structure (8-state, DSSP). Secondary structure is the local, repeating backbone conformation. DSSP classifies it into eight states by reading the hydrogen-bond network: three helix types (H, G, I), two β types (E, B), two non-regular types (T, S), and unstructured coil (-).

Backbone torsions (φ/ψ). Backbone dihedral angles. Every residue except chain termini has a φ (preceding-C → N → Cα → C) and a ψ (N → Cα → C → next-N). They are reported in degrees following the IUPAC sign convention. Secondary structure is essentially a statement about which (φ, ψ) basin each residue occupies.

Predicted aligned error. Predicted Aligned Error (PAE) is an AlphaFold confidence matrix: entry (i, j) is the expected error in the position of residue j, in ångströms, when the prediction is superimposed on the true structure at residue i. Low PAE within a block of residues means that block is internally rigid and well-predicted; high PAE between two blocks means their relative placement is uncertain even if each block individually is confident.

B-factor. B-factor (Debye–Waller factor) reflects atomic displacement in the crystal lattice. It is an experimental observable (units Å²), not a prediction; low values mean the atom is pinned down, high values mean it moves or is heterogeneous across the crystal.

Secondary structure (3-state, P-SEA). Three-state secondary structure (P-SEA) collapses the eight DSSP classes into helix (a), strand (b), and coil (c). P-SEA assigns these from Cα geometry alone — distances and angles — without requiring backbone oxygens, so it works on any Cα trace.

Sequence. Primary structure: the covalent order of the twenty standard amino acids along the backbone. Two proteins with the same sequence will (almost always) fold to the same structure; two with 30% identity often share a fold but not the details.

pLDDT. pLDDT is the predicted lDDT-Cα score: AlphaFold's confidence that the local environment of each residue (all inter-atomic distances within 15 Å) is correctly placed. It is a per-residue number between 0 and 100, with higher meaning more reliable.

InterPro / GO / CATH / organism. Functional annotations link the protein to curated databases. InterPro entries identify conserved domains and families by matching the sequence against member-database signatures (Pfam, PROSITE, CDD, …). Gene Ontology (GO) terms describe molecular function, biological process, and cellular component in a controlled vocabulary. CATH places the structure in a hierarchical fold classification (Class/Architecture/Topology/Homologous-superfamily). The organism is the source species.

Contact-map, Ramachandran, and PAE plots. Three diagnostic plots accompany the record. The Cα contact map visualizes the tertiary structure as a 2D adjacency matrix (8 Å cutoff, sequence-local contacts suppressed). The Ramachandran plot shows the distribution of backbone (φ, ψ) torsions, with points in the α and β basins reflecting secondary structure content. The PAE plot shows AlphaFold's inter-residue confidence as a color matrix.

mmCIF coordinates. The mmCIF table is the protein's shape written out atom by atom. For each backbone N, Cα, C, and carbonyl O, it records an (x, y, z) coordinate triple in Å plus the residue type, chain letter, and residue number.

Radius of gyration, Cα contacts, bounding box. Three whole-structure scalars: the radius of gyration (RMS distance of Cα from centroid, in Å), the count of Cα–Cα contacts (pairs closer than 8 Å and separated by more than four residues in sequence — i.e. tertiary, not local, contacts), and the bounding-box dimensions. Together they distinguish compact globular folds from extended fibres or disordered chains.

Foldseek 3Di. The Foldseek 3Di string encodes local tertiary geometry as a 20-letter alphabet — one character per residue — derived from the relative positions of nearby Cα atoms. Unlike the amino-acid sequence, 3Di is a direct function of the 3D structure, so two proteins with the same fold have similar 3Di strings even at low sequence identity.

Rendered structure images. Six rendered views show the 3D structure from the faces of a cube — i.e. along ±x, ±y, ±z. Rendering representation is drawn randomly per protein from cartoon (secondary-structure ribbons), sticks (backbone bonds), or molecular surface; coloring is either N→C rainbow (blue at the N-terminus through red at the C-terminus) or one color per chain.

Nearest PDB structures. The Foldseek neighbor list gives the closest experimentally determined structures in the PDB, ranked by structural alignment. TM-score near 1 means near-identical fold; near 0.3 means only rough topology match. This is how one finds what a novel AlphaFold prediction most resembles in the solved-structure universe.

Solvent-accessible surface area. SASA measures how much of the protein is reachable by solvent. It is computed by rolling a water-sized probe over the atomic surface and summing the exposed area (Å²). Per-residue SASA distinguishes core (buried, low SASA) from surface (exposed, high SASA) residues; total SASA is a whole-molecule size measure.